Protein AF-A0A9D7VJX7-F1 (afdb_monomer)

Secondary structure (DSSP, 8-state):
------HHHHHHHHHHHHHHHHHHHHSHHHHHHHTSTT---TT---HHHHHHHHHHHHHHHHHHHHHHTTHHHHHHHHHHHHHHHHHHHTT--

Sequence (93 aa):
MQAILTVEQIQNILNGCEQSLRMLQATPEFRALQSSRYFSTSNDLVLADAIQTLVEVSDGIANVQALESGFFDDQIAKSKLNQQLELKDSQNV

pLDDT: mean 89.0, std 11.78, range [48.56, 98.44]

Mean predicted aligned error: 9.17 Å

Structure (mmCIF, N/CA/C/O backbone):
data_AF-A0A9D7VJX7-F1
#
_entry.id   AF-A0A9D7VJX7-F1
#
loop_
_atom_site.group_PDB
_atom_site.id
_atom_site.type_symbol
_atom_site.label_atom_id
_atom_site.label_alt_id
_atom_site.label_comp_id
_atom_site.label_asym_id
_atom_site.label_entity_id
_atom_site.label_seq_id
_atom_site.pdbx_PDB_ins_code
_atom_site.Cartn_x
_atom_site.Cartn_y
_atom_site.Cartn_z
_atom_site.occupancy
_atom_site.B_iso_or_equiv
_atom_site.auth_seq_id
_atom_site.auth_comp_id
_atom_site.auth_asym_id
_atom_site.auth_atom_id
_atom_site.pdbx_PDB_model_num
ATOM 1 N N . MET A 1 1 ? -7.338 20.51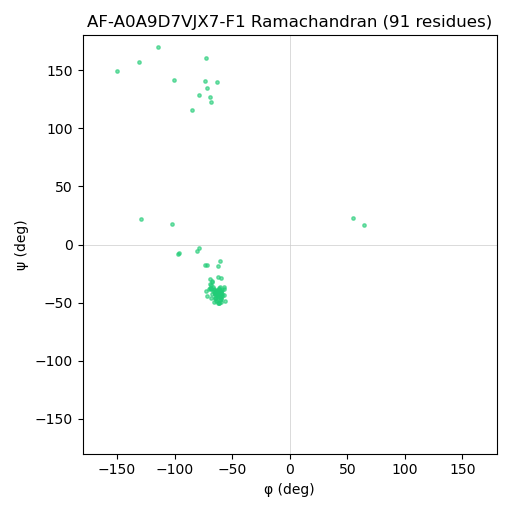2 -13.770 1.00 48.56 1 MET A N 1
ATOM 2 C CA . MET A 1 1 ? -5.895 20.261 -13.972 1.00 48.56 1 MET A CA 1
ATOM 3 C C . MET A 1 1 ? -5.605 18.904 -13.357 1.00 48.56 1 MET A C 1
ATOM 5 O O . MET A 1 1 ? -5.805 18.773 -12.158 1.00 48.56 1 MET A O 1
ATOM 9 N N . GLN A 1 2 ? -5.258 17.889 -14.148 1.00 72.50 2 GLN A N 1
ATOM 10 C CA . GLN A 1 2 ? -4.702 16.655 -13.584 1.00 72.50 2 GLN A CA 1
ATOM 11 C C . GLN A 1 2 ? -3.235 16.925 -13.255 1.00 72.50 2 GLN A C 1
ATOM 13 O O . GLN A 1 2 ? -2.513 17.465 -14.093 1.00 72.50 2 GLN A O 1
ATOM 18 N N . ALA A 1 3 ? -2.818 16.616 -12.031 1.00 76.88 3 ALA A N 1
ATOM 19 C CA . ALA A 1 3 ? -1.407 16.644 -11.682 1.00 76.88 3 ALA A CA 1
ATOM 20 C C . ALA A 1 3 ? -0.708 15.497 -12.424 1.00 76.88 3 ALA A C 1
ATOM 22 O O . ALA A 1 3 ? -1.151 14.353 -12.340 1.00 76.88 3 ALA A O 1
ATOM 23 N N . ILE A 1 4 ? 0.356 15.809 -13.161 1.00 89.06 4 ILE A N 1
ATOM 24 C CA . ILE A 1 4 ? 1.238 14.792 -13.733 1.00 89.06 4 ILE A CA 1
ATOM 25 C C . ILE A 1 4 ? 2.248 14.444 -12.642 1.00 89.06 4 ILE A C 1
ATOM 27 O O . ILE A 1 4 ? 3.008 15.312 -12.217 1.00 89.06 4 ILE A O 1
ATOM 31 N N . LEU A 1 5 ? 2.216 13.201 -12.168 1.00 92.31 5 LEU A N 1
ATOM 32 C CA . LEU A 1 5 ? 3.145 12.683 -11.167 1.00 92.31 5 LEU A CA 1
ATOM 33 C C . LEU A 1 5 ? 4.225 11.844 -11.849 1.00 92.31 5 LEU A C 1
ATOM 35 O O . LEU A 1 5 ? 3.935 11.098 -12.785 1.00 92.31 5 LEU A O 1
ATOM 39 N N . THR A 1 6 ? 5.463 11.943 -11.370 1.00 93.69 6 THR A N 1
ATOM 40 C CA . THR A 1 6 ? 6.525 11.002 -11.748 1.00 93.69 6 THR A CA 1
ATOM 41 C C . THR A 1 6 ? 6.299 9.647 -11.075 1.00 93.69 6 THR A C 1
ATOM 43 O O . THR A 1 6 ? 5.602 9.556 -10.063 1.00 93.69 6 THR A O 1
ATOM 46 N N . VAL A 1 7 ? 6.920 8.583 -11.594 1.00 91.62 7 VAL A N 1
ATOM 47 C CA . VAL A 1 7 ? 6.823 7.250 -10.971 1.00 91.62 7 VAL A CA 1
ATOM 48 C C . VAL A 1 7 ? 7.356 7.260 -9.534 1.00 91.62 7 VAL A C 1
ATOM 50 O O . VAL A 1 7 ? 6.727 6.698 -8.643 1.00 91.62 7 VAL A O 1
ATOM 53 N N . GLU A 1 8 ? 8.453 7.980 -9.289 1.00 93.06 8 GLU A N 1
ATOM 54 C CA . GLU A 1 8 ? 9.002 8.185 -7.945 1.00 93.06 8 GLU A CA 1
ATOM 55 C C . GLU A 1 8 ? 7.985 8.863 -7.014 1.00 93.06 8 GLU A C 1
ATOM 57 O O . GLU A 1 8 ? 7.784 8.428 -5.883 1.00 93.06 8 GLU A O 1
ATOM 62 N N . GLN A 1 9 ? 7.287 9.901 -7.488 1.00 95.81 9 GLN A N 1
ATOM 63 C CA . GLN A 1 9 ? 6.244 10.562 -6.702 1.00 95.81 9 GLN A CA 1
ATOM 64 C C . GLN A 1 9 ? 5.075 9.620 -6.402 1.00 95.81 9 GLN A C 1
ATOM 66 O O . GLN A 1 9 ? 4.575 9.624 -5.279 1.00 95.81 9 GLN A O 1
ATOM 71 N N . ILE A 1 10 ? 4.661 8.792 -7.366 1.00 95.62 10 ILE A N 1
ATOM 72 C CA . ILE A 1 10 ? 3.612 7.785 -7.162 1.00 95.62 10 ILE A CA 1
ATOM 73 C C . ILE A 1 10 ? 4.040 6.785 -6.078 1.00 95.62 10 ILE A C 1
ATOM 75 O O . ILE A 1 10 ? 3.292 6.574 -5.123 1.00 95.62 10 ILE A O 1
ATOM 79 N N . GLN A 1 11 ? 5.248 6.220 -6.172 1.00 95.94 11 GLN A N 1
ATOM 80 C CA . GLN A 1 11 ? 5.771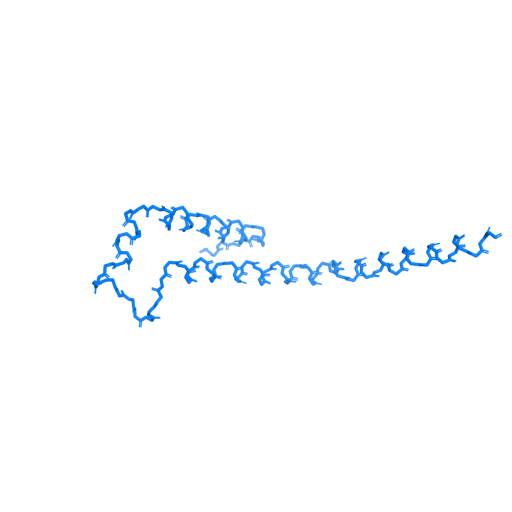 5.283 -5.171 1.00 95.94 11 GLN A CA 1
ATOM 81 C C . GLN A 1 11 ? 5.901 5.926 -3.790 1.00 95.94 11 GLN A C 1
ATOM 83 O O . GLN A 1 11 ? 5.494 5.328 -2.798 1.00 95.94 11 GLN A O 1
ATOM 88 N N . ASN A 1 12 ? 6.396 7.161 -3.708 1.00 96.75 12 ASN A N 1
ATOM 89 C CA . ASN A 1 12 ? 6.515 7.875 -2.438 1.00 96.75 12 ASN A CA 1
ATOM 90 C C . ASN A 1 12 ? 5.155 8.085 -1.760 1.00 96.75 12 ASN A C 1
ATOM 92 O O . ASN A 1 12 ? 5.054 7.952 -0.541 1.00 96.75 12 ASN A O 1
ATOM 96 N N . ILE A 1 13 ? 4.102 8.367 -2.532 1.00 97.50 13 ILE A N 1
ATOM 97 C CA . ILE A 1 13 ? 2.739 8.484 -1.999 1.00 97.50 13 ILE A CA 1
ATOM 98 C C . ILE A 1 13 ? 2.254 7.131 -1.466 1.00 97.50 13 ILE A C 1
ATOM 100 O O . ILE A 1 13 ? 1.797 7.064 -0.326 1.00 97.50 13 ILE A O 1
ATOM 104 N N . LEU A 1 14 ? 2.383 6.056 -2.251 1.00 97.88 14 LEU A N 1
ATOM 105 C CA . LEU A 1 14 ? 1.952 4.714 -1.840 1.00 97.88 14 LEU A CA 1
ATOM 106 C C . LEU A 1 14 ? 2.690 4.241 -0.582 1.00 97.88 14 LEU A C 1
ATOM 108 O O . LEU A 1 14 ? 2.051 3.791 0.369 1.00 97.88 14 LEU A O 1
ATOM 112 N N . ASN A 1 15 ? 4.010 4.427 -0.541 1.00 96.56 15 ASN A N 1
ATOM 113 C CA . ASN A 1 15 ? 4.850 4.076 0.601 1.00 96.56 15 ASN A CA 1
ATOM 114 C C . ASN A 1 15 ? 4.495 4.914 1.840 1.00 96.56 15 ASN A C 1
ATOM 116 O O . ASN A 1 15 ? 4.405 4.385 2.944 1.00 96.56 15 ASN A O 1
ATOM 120 N N . GLY A 1 16 ? 4.234 6.214 1.674 1.00 97.94 16 GLY A N 1
ATOM 121 C CA . GLY A 1 16 ? 3.794 7.078 2.771 1.00 97.94 16 GLY A CA 1
ATOM 122 C C . GLY A 1 16 ? 2.429 6.670 3.338 1.00 97.94 16 GLY A C 1
ATOM 123 O O . GLY A 1 16 ? 2.239 6.657 4.559 1.00 97.94 16 GLY A O 1
ATOM 124 N N . CYS A 1 17 ? 1.484 6.288 2.473 1.00 98.31 17 CYS A N 1
ATOM 125 C CA . CYS A 1 17 ? 0.200 5.729 2.892 1.00 98.31 17 CYS A CA 1
ATOM 126 C C . CYS A 1 17 ? 0.395 4.420 3.663 1.00 98.31 17 CYS A C 1
ATOM 128 O O . CYS A 1 17 ? -0.124 4.285 4.768 1.00 98.31 17 CYS A O 1
ATOM 130 N N . GLU A 1 18 ? 1.173 3.489 3.116 1.00 98.44 18 GLU A N 1
ATOM 131 C CA . GLU A 1 18 ? 1.451 2.185 3.718 1.00 98.44 18 GLU A CA 1
ATOM 132 C C . GLU A 1 18 ? 2.038 2.320 5.131 1.00 98.44 18 GLU A C 1
ATOM 134 O O . GLU A 1 18 ? 1.493 1.749 6.083 1.00 98.44 18 GLU A O 1
ATOM 139 N N . GLN A 1 19 ? 3.051 3.172 5.303 1.00 98.31 19 GLN A N 1
ATOM 140 C CA . GLN A 1 19 ? 3.671 3.431 6.603 1.00 98.31 19 GLN A CA 1
ATOM 141 C C . GLN A 1 19 ? 2.680 4.042 7.595 1.00 98.31 19 GLN A C 1
ATOM 143 O O . GLN A 1 19 ? 2.607 3.615 8.750 1.00 98.31 19 GLN A O 1
ATOM 148 N N . SER A 1 20 ? 1.869 5.000 7.142 1.00 98.44 20 SER A N 1
ATOM 149 C CA . SER A 1 20 ? 0.842 5.632 7.977 1.00 98.44 20 SER A CA 1
ATOM 150 C C . SER A 1 20 ? -0.202 4.618 8.455 1.00 98.44 20 SER A C 1
ATOM 152 O O . SER A 1 20 ? -0.590 4.626 9.625 1.00 98.44 20 SER A O 1
ATOM 154 N N . LEU A 1 21 ? -0.627 3.698 7.582 1.00 98.25 21 LEU A N 1
ATOM 155 C CA . LEU A 1 21 ? -1.562 2.634 7.948 1.00 98.25 21 LEU A CA 1
ATOM 156 C C . LEU A 1 21 ? -0.926 1.620 8.906 1.00 98.25 21 LEU A C 1
ATOM 158 O O . LEU A 1 21 ? -1.591 1.188 9.847 1.00 98.25 21 LEU A O 1
ATOM 162 N N . ARG A 1 22 ? 0.359 1.275 8.742 1.00 98.19 22 ARG A N 1
ATOM 163 C CA . ARG A 1 22 ? 1.075 0.431 9.715 1.00 98.19 22 ARG A CA 1
ATOM 164 C C . ARG A 1 22 ? 1.166 1.085 11.088 1.00 98.19 22 ARG A C 1
ATOM 166 O O . ARG A 1 22 ? 0.946 0.411 12.094 1.00 98.19 22 ARG A O 1
ATOM 173 N N . MET A 1 23 ? 1.447 2.387 11.138 1.00 97.94 23 MET A N 1
ATOM 174 C CA . MET A 1 23 ? 1.436 3.146 12.389 1.00 97.94 23 MET A CA 1
ATOM 175 C C . MET A 1 23 ? 0.054 3.096 13.047 1.00 97.94 23 MET A C 1
ATOM 177 O O . MET A 1 23 ? -0.038 2.780 14.231 1.00 97.94 23 MET A O 1
ATOM 181 N N . LEU A 1 24 ? -1.019 3.321 12.281 1.00 97.62 24 LEU A N 1
ATOM 182 C CA . LEU A 1 24 ? -2.394 3.211 12.774 1.00 97.62 24 LEU A CA 1
ATOM 183 C C . LEU A 1 24 ? -2.703 1.799 13.301 1.00 97.62 24 LEU A C 1
ATOM 185 O O . LEU A 1 24 ? -3.228 1.655 14.404 1.00 97.62 24 LEU A O 1
ATOM 189 N N . GLN A 1 25 ? -2.324 0.754 12.563 1.00 96.75 25 GLN A N 1
ATOM 190 C CA . GLN A 1 25 ? -2.525 -0.647 12.948 1.00 96.75 25 GLN A CA 1
ATOM 191 C C . GLN A 1 25 ? -1.784 -1.027 14.242 1.00 96.75 25 GLN A C 1
ATOM 193 O O . GLN A 1 25 ? -2.203 -1.935 14.970 1.00 96.75 25 GLN A O 1
ATOM 198 N N . ALA A 1 26 ? -0.669 -0.358 14.537 1.00 96.00 26 ALA A N 1
ATOM 199 C CA . ALA A 1 26 ? 0.097 -0.574 15.759 1.00 96.00 26 ALA A CA 1
ATOM 200 C C . ALA A 1 26 ? -0.584 0.012 17.010 1.00 96.00 26 ALA A C 1
ATOM 202 O O . ALA A 1 26 ? -0.253 -0.408 18.119 1.00 96.00 26 ALA A O 1
ATOM 203 N N . THR A 1 27 ? -1.545 0.928 16.850 1.00 98.06 27 THR A N 1
ATOM 204 C CA . THR A 1 27 ? -2.230 1.572 17.980 1.00 98.06 27 THR A CA 1
ATOM 205 C C . THR A 1 27 ? -3.189 0.608 18.698 1.00 98.06 27 THR A C 1
ATOM 207 O O . THR A 1 27 ? -3.957 -0.111 18.043 1.00 98.06 27 THR A O 1
ATOM 210 N N . PRO A 1 28 ? -3.183 0.561 20.045 1.00 97.88 28 PRO A N 1
ATOM 211 C CA . PRO A 1 28 ? -4.152 -0.220 20.814 1.00 97.88 28 PRO A CA 1
ATOM 212 C C . PRO A 1 28 ? -5.606 0.169 20.522 1.00 97.88 28 PRO A C 1
ATOM 214 O O . PRO A 1 28 ? -6.474 -0.700 20.458 1.00 97.88 28 PRO A O 1
ATOM 217 N N . GLU A 1 29 ? -5.866 1.457 20.304 1.00 98.06 29 GLU A N 1
ATOM 218 C CA . GLU A 1 29 ? -7.189 2.018 20.043 1.00 98.06 29 GLU A CA 1
ATOM 219 C C . GLU A 1 29 ? -7.779 1.463 18.745 1.00 98.06 29 GLU A C 1
ATOM 221 O O . GLU A 1 29 ? -8.916 0.988 18.734 1.00 98.06 29 GLU A O 1
ATOM 226 N N . PHE A 1 30 ? -6.997 1.448 17.660 1.00 97.69 30 PHE A N 1
ATOM 227 C CA . PHE A 1 30 ? -7.457 0.879 16.398 1.00 97.69 30 PHE A CA 1
ATOM 228 C C . PHE A 1 30 ? -7.695 -0.632 16.513 1.00 97.69 30 PHE A C 1
ATOM 230 O O . PHE A 1 30 ? -8.709 -1.142 16.038 1.00 97.69 30 PHE A O 1
ATOM 237 N N . ARG A 1 31 ? -6.804 -1.362 17.198 1.00 96.75 31 ARG A N 1
ATOM 238 C CA . ARG A 1 31 ? -6.969 -2.809 17.425 1.00 96.75 31 ARG A CA 1
ATOM 239 C C . ARG A 1 31 ? -8.231 -3.126 18.230 1.00 96.75 31 ARG A C 1
ATOM 241 O O . ARG A 1 31 ? -8.929 -4.092 17.918 1.00 96.75 31 ARG A O 1
ATOM 248 N N . ALA A 1 32 ? -8.549 -2.309 19.233 1.00 97.94 32 ALA A N 1
ATOM 249 C CA . ALA A 1 32 ? -9.780 -2.431 20.008 1.00 97.94 32 ALA A CA 1
ATOM 250 C C . ALA A 1 32 ? -11.027 -2.186 19.142 1.00 97.94 32 ALA A C 1
ATOM 252 O O . ALA A 1 32 ? -12.001 -2.930 19.244 1.00 97.94 32 ALA A O 1
ATOM 253 N N . LEU A 1 33 ? -10.986 -1.194 18.245 1.00 97.81 33 LEU A N 1
ATOM 254 C CA . LEU A 1 33 ? -12.074 -0.947 17.296 1.00 97.81 33 LEU A CA 1
ATOM 255 C C . LEU A 1 33 ? -12.255 -2.118 16.325 1.00 97.81 33 LEU A C 1
ATOM 257 O O . LEU A 1 33 ? -13.373 -2.599 16.175 1.00 97.81 33 LEU A O 1
ATOM 261 N N . GLN A 1 34 ? -11.176 -2.608 15.708 1.00 96.62 34 GLN A N 1
ATOM 262 C CA . GLN A 1 34 ? -11.244 -3.683 14.712 1.00 96.62 34 GLN A CA 1
ATOM 263 C C . GLN A 1 34 ? -11.667 -5.036 15.312 1.00 96.62 34 GLN A C 1
ATOM 265 O O . GLN A 1 34 ? -12.312 -5.831 14.641 1.00 96.62 34 GLN A O 1
ATOM 270 N N . SER A 1 35 ? -11.326 -5.310 16.576 1.00 96.19 35 SER A N 1
ATOM 271 C CA . SER A 1 35 ? -11.740 -6.540 17.282 1.00 96.19 35 SER A CA 1
ATOM 272 C C . SER A 1 35 ? -13.168 -6.491 17.840 1.00 96.19 35 SER A C 1
ATOM 274 O O . SER A 1 35 ? -13.667 -7.489 18.364 1.00 96.19 35 SER A O 1
ATOM 276 N N . SER A 1 36 ? -13.842 -5.343 17.745 1.00 97.81 36 SER A N 1
ATOM 277 C CA . SER A 1 36 ? -15.223 -5.190 18.187 1.00 97.81 36 SER A CA 1
ATOM 278 C C . SER A 1 36 ? -16.164 -6.087 17.387 1.00 97.81 36 SER A C 1
ATOM 280 O O . SER A 1 36 ? -16.112 -6.125 16.163 1.00 97.81 36 SER A O 1
ATOM 282 N N . ARG A 1 37 ? -17.142 -6.703 18.061 1.00 97.00 37 ARG A N 1
ATOM 283 C CA . ARG A 1 37 ? -18.233 -7.446 17.400 1.00 97.00 37 ARG A CA 1
ATOM 284 C C . ARG A 1 37 ? -19.104 -6.593 16.466 1.00 97.00 37 ARG A C 1
ATOM 286 O O . ARG A 1 37 ? -19.934 -7.136 15.750 1.00 97.00 37 ARG A O 1
ATOM 293 N N . TYR A 1 38 ? -18.989 -5.268 16.558 1.00 97.19 38 TYR A N 1
ATOM 294 C CA . TYR A 1 38 ? -19.705 -4.316 15.707 1.00 97.19 38 TYR A CA 1
ATOM 295 C C . TYR A 1 38 ? -18.865 -3.835 14.522 1.00 97.19 38 TYR A C 1
ATOM 297 O O . TYR A 1 38 ? -19.385 -3.123 13.664 1.00 97.19 38 TYR A O 1
ATOM 305 N N . PHE A 1 39 ? -17.575 -4.179 14.482 1.00 97.19 39 PHE A N 1
ATOM 306 C CA . PHE A 1 39 ? -16.745 -3.886 13.328 1.00 97.19 39 PHE A CA 1
ATOM 307 C C . PHE A 1 39 ? -17.214 -4.749 12.160 1.00 97.19 39 PHE A C 1
ATOM 309 O O . PHE A 1 39 ? -17.275 -5.971 12.256 1.00 97.19 39 PHE A O 1
ATOM 316 N N . SER A 1 40 ? -17.574 -4.095 11.065 1.00 96.25 40 SER A N 1
ATOM 317 C CA . SER A 1 40 ? -17.937 -4.751 9.818 1.00 96.25 40 SER A CA 1
ATOM 318 C C . SER A 1 40 ? -17.576 -3.836 8.662 1.00 96.25 40 SER A C 1
ATOM 320 O O . SER A 1 40 ? -17.600 -2.608 8.784 1.00 96.25 40 SER A O 1
ATOM 322 N N . THR A 1 41 ? -17.235 -4.443 7.537 1.00 96.75 41 THR A N 1
ATOM 323 C CA . THR A 1 41 ? -17.043 -3.757 6.265 1.00 96.75 41 THR A CA 1
ATOM 324 C C . THR A 1 41 ? -17.830 -4.518 5.206 1.00 96.75 41 THR A C 1
ATOM 326 O O . THR A 1 41 ? -18.132 -5.695 5.381 1.00 96.75 41 THR A O 1
ATOM 329 N N . SER A 1 42 ? -18.192 -3.864 4.102 1.00 96.25 42 SER A N 1
ATOM 330 C CA . SER A 1 42 ? -19.052 -4.488 3.086 1.00 96.25 42 SER A CA 1
ATOM 331 C C . SER A 1 42 ? -18.445 -5.733 2.423 1.00 96.25 42 SER A C 1
ATOM 333 O O . SER A 1 42 ? -19.188 -6.501 1.826 1.00 96.25 42 SER A O 1
ATOM 335 N N . ASN A 1 43 ? -17.121 -5.912 2.517 1.00 94.56 43 ASN A N 1
ATOM 336 C CA . ASN A 1 43 ? -16.357 -6.987 1.875 1.00 94.56 43 ASN A CA 1
ATOM 337 C C . ASN A 1 43 ? -15.447 -7.737 2.870 1.00 94.56 43 ASN A C 1
ATOM 339 O O . ASN A 1 43 ? -14.429 -8.283 2.457 1.00 94.56 43 ASN A O 1
ATOM 343 N N . ASP A 1 44 ? -15.751 -7.688 4.172 1.00 94.56 44 ASP A N 1
ATOM 344 C CA . ASP A 1 44 ? -14.958 -8.324 5.243 1.00 94.56 44 ASP A CA 1
ATOM 345 C C . ASP A 1 44 ? -13.469 -7.923 5.283 1.00 94.56 44 ASP A C 1
ATOM 347 O O . ASP A 1 44 ? -12.629 -8.613 5.855 1.00 94.56 44 ASP A O 1
ATOM 351 N N . LEU A 1 45 ? -13.146 -6.763 4.710 1.00 96.56 45 LEU A N 1
ATOM 352 C CA . LEU A 1 45 ? -11.809 -6.188 4.718 1.00 96.56 45 LEU A CA 1
ATOM 353 C C . LEU A 1 45 ? -11.454 -5.626 6.094 1.00 96.56 45 LEU A C 1
ATOM 355 O O . LEU A 1 45 ? -12.261 -4.951 6.745 1.00 96.56 45 LEU A O 1
ATOM 359 N N . VAL A 1 46 ? -10.201 -5.831 6.475 1.00 96.38 46 VAL A N 1
ATOM 360 C CA . VAL A 1 46 ? -9.530 -5.238 7.630 1.00 96.38 46 VAL A CA 1
ATOM 361 C C . VAL A 1 46 ? -8.393 -4.318 7.178 1.00 96.38 46 VAL A C 1
ATOM 363 O O . VAL A 1 46 ? -7.998 -4.295 6.013 1.00 96.38 46 VAL A O 1
ATOM 366 N N . LEU A 1 47 ? -7.813 -3.546 8.105 1.00 97.06 47 LEU A N 1
ATOM 367 C CA . LEU A 1 47 ? -6.725 -2.615 7.768 1.00 97.06 47 LEU A CA 1
ATOM 368 C C . LEU A 1 47 ? -5.499 -3.319 7.161 1.00 97.06 47 LEU A C 1
ATOM 370 O O . LEU A 1 47 ? -4.782 -2.725 6.359 1.00 97.06 47 LEU A O 1
ATOM 374 N N . ALA A 1 48 ? -5.273 -4.585 7.527 1.00 96.75 48 ALA A N 1
ATOM 375 C CA . ALA A 1 48 ? -4.203 -5.395 6.953 1.00 96.75 48 ALA A CA 1
ATOM 376 C C . ALA A 1 48 ? -4.364 -5.584 5.435 1.00 96.75 48 ALA A C 1
ATOM 378 O O . ALA A 1 48 ? -3.367 -5.520 4.723 1.00 96.75 48 ALA A O 1
ATOM 379 N N . ASP A 1 49 ? -5.595 -5.724 4.936 1.00 97.56 49 ASP A N 1
ATOM 380 C CA . ASP A 1 49 ? -5.858 -5.901 3.504 1.00 97.56 49 ASP A CA 1
ATOM 381 C C . ASP A 1 49 ? -5.555 -4.621 2.720 1.00 97.56 49 ASP A C 1
ATOM 383 O O . ASP A 1 49 ? -4.990 -4.668 1.628 1.00 97.56 49 ASP A O 1
ATOM 387 N N . ALA A 1 50 ? -5.859 -3.453 3.297 1.00 97.12 50 ALA A N 1
ATOM 388 C CA . ALA A 1 50 ? -5.508 -2.164 2.699 1.00 97.12 50 ALA A CA 1
ATOM 389 C C . ALA A 1 50 ? -3.984 -1.966 2.623 1.00 97.12 50 ALA A C 1
ATOM 391 O O . ALA A 1 50 ? -3.473 -1.521 1.597 1.00 97.12 50 ALA A O 1
ATOM 392 N N . ILE A 1 51 ? -3.255 -2.332 3.685 1.00 98.31 51 ILE A N 1
ATOM 393 C CA . ILE A 1 51 ? -1.784 -2.317 3.701 1.00 98.31 51 ILE A CA 1
ATOM 394 C C . ILE A 1 51 ? -1.237 -3.245 2.613 1.00 98.31 51 ILE A C 1
ATOM 396 O O . ILE A 1 51 ? -0.399 -2.825 1.820 1.00 98.31 51 ILE A O 1
ATOM 400 N N . GLN A 1 52 ? -1.735 -4.481 2.550 1.00 98.19 52 GLN A N 1
ATOM 401 C CA . GLN A 1 52 ? -1.303 -5.469 1.565 1.00 98.19 52 GLN A CA 1
ATOM 402 C C . GLN A 1 52 ? -1.554 -4.986 0.131 1.00 98.19 52 GLN A C 1
ATOM 404 O O . GLN A 1 52 ? -0.666 -5.071 -0.710 1.00 98.19 52 GLN A O 1
ATOM 409 N N . THR A 1 53 ? -2.718 -4.388 -0.123 1.00 98.00 53 THR A N 1
ATOM 410 C CA . THR A 1 53 ? -3.062 -3.817 -1.434 1.00 98.00 53 THR A CA 1
ATOM 411 C C . THR A 1 53 ? -2.069 -2.729 -1.855 1.00 98.00 53 THR A C 1
ATOM 413 O O . THR A 1 53 ? -1.645 -2.692 -3.008 1.00 98.00 53 THR A O 1
ATOM 416 N N . LEU A 1 54 ? -1.667 -1.842 -0.936 1.00 98.38 54 LEU A N 1
ATOM 417 C CA . LEU A 1 54 ? -0.678 -0.799 -1.237 1.00 98.38 54 LEU A CA 1
ATOM 418 C C . LEU A 1 54 ? 0.695 -1.390 -1.576 1.00 98.38 54 LEU A C 1
ATOM 420 O O . LEU A 1 54 ? 1.335 -0.914 -2.515 1.00 98.38 54 LEU A O 1
ATOM 424 N N . VAL A 1 55 ? 1.125 -2.425 -0.846 1.00 97.81 55 VAL A N 1
ATOM 425 C CA . VAL A 1 55 ? 2.380 -3.142 -1.120 1.00 97.81 55 VAL A CA 1
ATOM 426 C C . VAL A 1 55 ? 2.336 -3.783 -2.506 1.00 97.81 55 VAL A C 1
ATOM 428 O O . VAL A 1 55 ? 3.220 -3.526 -3.315 1.00 97.81 55 VAL A O 1
ATOM 431 N N . GLU A 1 56 ? 1.273 -4.524 -2.828 1.00 98.31 56 GLU A N 1
ATOM 432 C CA . GLU A 1 56 ? 1.129 -5.200 -4.125 1.00 98.31 56 GLU A CA 1
ATOM 433 C C . GLU A 1 56 ? 1.146 -4.226 -5.308 1.00 98.31 56 GLU A C 1
ATOM 435 O O . GLU A 1 56 ? 1.779 -4.490 -6.333 1.00 98.31 56 GLU A O 1
ATOM 440 N N . VAL A 1 57 ? 0.489 -3.071 -5.170 1.00 98.06 57 VAL A N 1
ATOM 441 C CA . VAL A 1 57 ? 0.515 -2.030 -6.205 1.00 98.06 57 VAL A CA 1
ATOM 442 C C . VAL A 1 57 ? 1.914 -1.417 -6.336 1.00 98.06 57 VAL A C 1
ATOM 444 O O . VAL A 1 57 ? 2.382 -1.218 -7.458 1.00 98.06 57 VAL A O 1
ATOM 447 N N . SER A 1 58 ? 2.594 -1.137 -5.220 1.00 96.44 58 SER A N 1
ATOM 448 C CA . SER A 1 58 ? 3.958 -0.583 -5.221 1.00 96.44 58 SER A CA 1
ATOM 449 C C . SER A 1 58 ? 4.957 -1.542 -5.884 1.00 96.44 58 SER A C 1
ATOM 451 O O . SER A 1 58 ? 5.724 -1.131 -6.761 1.00 96.44 58 SER A O 1
ATOM 453 N N . ASP A 1 59 ? 4.872 -2.833 -5.556 1.00 95.50 59 ASP A N 1
ATOM 454 C CA . ASP A 1 59 ? 5.686 -3.897 -6.150 1.00 95.50 59 ASP A CA 1
ATOM 455 C C . ASP A 1 59 ? 5.411 -4.043 -7.651 1.00 95.50 59 ASP A C 1
ATOM 457 O O . ASP A 1 59 ? 6.339 -4.159 -8.455 1.00 95.50 59 ASP A O 1
ATOM 461 N N . GLY A 1 60 ? 4.141 -3.980 -8.063 1.00 96.38 60 GLY A N 1
ATOM 462 C CA . GLY A 1 60 ? 3.757 -3.986 -9.474 1.00 96.38 60 GLY A CA 1
ATOM 463 C C . GLY A 1 60 ? 4.411 -2.850 -10.266 1.00 96.38 60 GLY A C 1
ATOM 464 O O . GLY A 1 60 ? 4.939 -3.078 -11.355 1.00 96.38 60 GLY A O 1
ATOM 465 N N . ILE A 1 61 ? 4.444 -1.641 -9.699 1.00 95.06 61 ILE A N 1
ATOM 466 C CA . ILE A 1 61 ? 5.108 -0.481 -10.311 1.00 95.06 61 ILE A CA 1
ATOM 467 C C . ILE A 1 61 ? 6.623 -0.704 -10.401 1.00 95.06 61 ILE A C 1
ATOM 469 O O . ILE A 1 61 ? 7.213 -0.467 -11.457 1.00 95.06 61 ILE A O 1
ATOM 473 N N . ALA A 1 62 ? 7.251 -1.190 -9.327 1.00 91.25 62 ALA A N 1
ATOM 474 C CA . ALA A 1 62 ? 8.687 -1.469 -9.309 1.00 91.25 62 ALA A CA 1
ATOM 475 C C . ALA A 1 62 ? 9.080 -2.525 -10.359 1.00 91.25 62 ALA A C 1
ATOM 477 O O . ALA A 1 62 ? 10.086 -2.369 -11.053 1.00 91.25 62 ALA A O 1
ATOM 478 N N . ASN A 1 63 ? 8.253 -3.560 -10.533 1.00 92.25 63 ASN A N 1
ATOM 479 C CA . ASN A 1 63 ? 8.461 -4.594 -11.545 1.00 92.25 63 ASN A CA 1
ATOM 480 C C . ASN A 1 63 ? 8.429 -4.025 -12.967 1.00 92.25 63 ASN A C 1
ATOM 482 O O . ASN A 1 63 ? 9.301 -4.352 -13.773 1.00 92.25 63 ASN A O 1
ATOM 486 N N . VAL A 1 64 ? 7.471 -3.143 -13.274 1.00 92.25 64 VAL A N 1
ATOM 487 C CA . VAL A 1 64 ? 7.413 -2.466 -14.579 1.00 92.25 64 VAL A CA 1
ATOM 488 C C . VAL A 1 64 ? 8.679 -1.640 -14.813 1.00 92.25 64 VAL A C 1
ATOM 490 O O . VAL A 1 64 ? 9.318 -1.803 -15.849 1.00 92.25 64 VAL A O 1
ATOM 493 N N . GLN A 1 65 ? 9.110 -0.834 -13.837 1.00 89.69 65 GLN A N 1
ATOM 494 C CA . GLN A 1 65 ? 10.334 -0.032 -13.972 1.00 89.69 65 GLN A CA 1
ATOM 495 C C . GLN A 1 65 ? 11.585 -0.889 -14.197 1.00 89.69 65 GLN A C 1
ATOM 497 O O . GLN A 1 65 ? 12.446 -0.537 -15.007 1.00 89.69 65 GLN A O 1
ATOM 502 N N . ALA A 1 66 ? 11.709 -2.012 -13.491 1.00 85.00 66 ALA A N 1
ATOM 503 C CA . ALA A 1 66 ? 12.848 -2.912 -13.636 1.00 85.00 66 ALA A CA 1
ATOM 504 C C . ALA A 1 66 ? 12.881 -3.591 -15.019 1.00 85.00 66 ALA A C 1
ATOM 506 O O . ALA A 1 66 ? 13.955 -3.765 -15.598 1.00 85.00 66 ALA A O 1
ATOM 507 N N . LEU A 1 67 ? 11.716 -3.932 -15.575 1.00 86.88 67 LEU A N 1
ATOM 508 C CA . LEU A 1 67 ? 11.605 -4.490 -16.924 1.00 86.88 67 LEU A CA 1
ATOM 509 C C . LEU A 1 67 ? 11.887 -3.436 -18.004 1.00 86.88 67 LEU A C 1
ATOM 511 O O . LEU A 1 67 ? 12.649 -3.702 -18.929 1.00 86.88 67 LEU A O 1
ATOM 515 N N . GLU A 1 68 ? 11.337 -2.229 -17.872 1.00 84.94 68 GLU A N 1
ATOM 516 C CA . GLU A 1 68 ? 11.530 -1.145 -18.846 1.00 84.94 68 GLU A CA 1
ATOM 517 C C . GLU A 1 68 ? 12.959 -0.583 -18.849 1.00 84.94 68 GLU A C 1
ATOM 519 O O . GLU A 1 68 ? 13.451 -0.144 -19.887 1.00 84.94 68 GLU A O 1
ATOM 524 N N . SER A 1 69 ? 13.655 -0.621 -17.709 1.00 77.81 69 SER A N 1
ATOM 525 C CA . SER A 1 69 ? 15.055 -0.183 -17.601 1.00 77.81 69 SER A CA 1
ATOM 526 C C . SER A 1 69 ? 16.074 -1.209 -18.115 1.00 77.81 69 SER A C 1
ATOM 528 O O . SER A 1 69 ? 17.271 -0.924 -18.104 1.00 77.81 69 SER A O 1
ATOM 530 N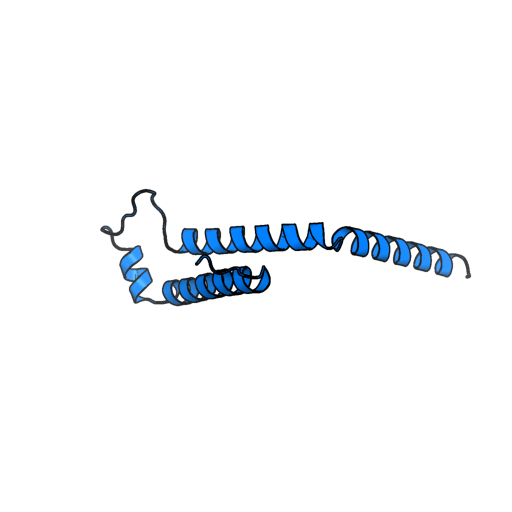 N . GLY A 1 70 ? 15.637 -2.400 -18.546 1.00 70.62 70 GLY A N 1
ATOM 531 C CA . GLY A 1 70 ? 16.538 -3.487 -18.944 1.00 70.62 70 GLY A CA 1
ATOM 532 C C . GLY A 1 70 ? 17.397 -4.020 -17.788 1.00 70.62 70 GLY A C 1
ATOM 533 O O . GLY A 1 70 ? 18.400 -4.693 -18.021 1.00 70.62 70 GLY A O 1
ATOM 534 N N . PHE A 1 71 ? 17.028 -3.732 -16.533 1.00 66.25 71 PHE A N 1
ATOM 535 C CA . PHE A 1 71 ? 17.807 -4.092 -15.344 1.00 66.25 71 PHE A CA 1
ATOM 536 C C . PHE A 1 71 ? 18.066 -5.603 -15.245 1.00 66.25 71 PHE A C 1
ATOM 538 O O . PHE A 1 71 ? 19.157 -6.038 -14.868 1.00 66.25 71 PHE A O 1
ATOM 545 N N . PHE A 1 72 ? 17.075 -6.416 -15.619 1.00 62.28 72 PHE A N 1
ATOM 546 C CA . PHE A 1 72 ? 17.213 -7.871 -15.634 1.00 62.28 72 PHE A CA 1
ATOM 547 C C . PHE A 1 72 ? 18.154 -8.360 -16.740 1.00 62.28 72 PHE A C 1
ATOM 549 O O . PHE A 1 72 ? 18.959 -9.260 -16.494 1.00 62.28 72 P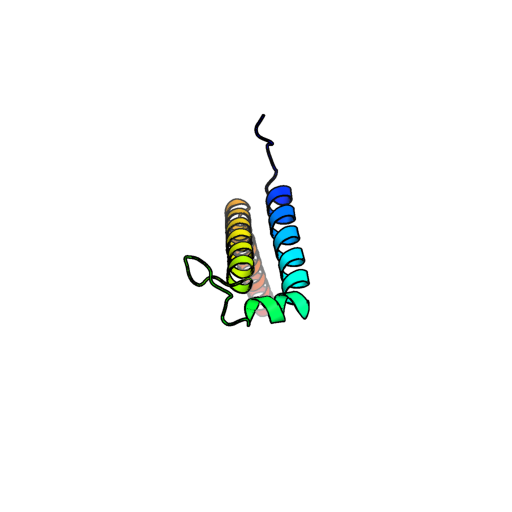HE A O 1
ATOM 556 N N . ASP A 1 73 ? 18.122 -7.735 -17.917 1.00 67.25 73 ASP A N 1
ATOM 557 C CA . ASP A 1 73 ? 19.036 -8.065 -19.013 1.00 67.25 73 ASP A CA 1
ATOM 558 C C . ASP A 1 73 ? 20.487 -7.708 -18.649 1.00 67.25 73 ASP A C 1
ATOM 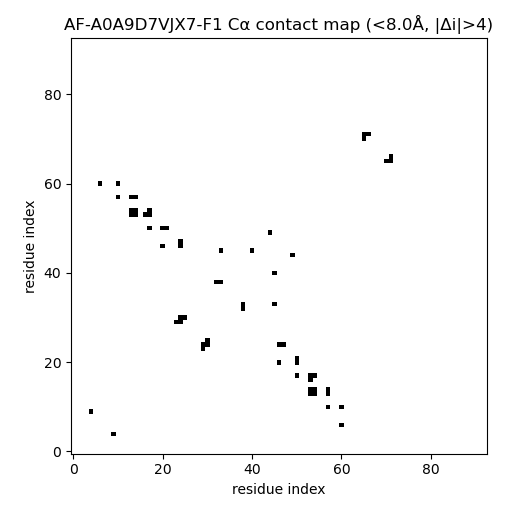560 O O . ASP A 1 73 ? 21.403 -8.492 -18.912 1.00 67.25 73 ASP A O 1
ATOM 564 N N . ASP A 1 74 ? 20.699 -6.584 -17.957 1.00 65.44 74 ASP A N 1
ATOM 565 C CA . ASP A 1 74 ? 22.018 -6.143 -17.487 1.00 65.44 74 ASP A CA 1
ATOM 566 C C . ASP A 1 74 ? 22.585 -7.057 -16.376 1.00 65.44 74 ASP A C 1
ATOM 568 O O . ASP A 1 74 ? 23.771 -7.400 -16.386 1.00 65.44 74 ASP A O 1
ATOM 572 N N . GLN A 1 75 ? 21.748 -7.554 -15.453 1.00 69.31 75 GLN A N 1
ATOM 573 C CA . GLN A 1 75 ? 22.169 -8.569 -14.471 1.00 69.31 75 GLN A CA 1
ATOM 574 C C . GLN A 1 75 ? 22.510 -9.923 -15.112 1.00 69.31 75 GLN A C 1
ATOM 576 O O . GLN A 1 75 ? 23.494 -10.571 -14.731 1.00 69.31 75 GLN A O 1
ATOM 581 N N . ILE A 1 76 ? 21.737 -10.360 -16.108 1.00 75.69 76 ILE A N 1
ATOM 582 C CA . ILE A 1 76 ? 22.024 -11.597 -16.846 1.00 75.69 76 ILE A CA 1
ATOM 583 C C . ILE A 1 76 ? 23.329 -11.449 -17.645 1.00 75.69 76 ILE A C 1
ATOM 585 O O . ILE A 1 76 ? 24.137 -12.378 -17.684 1.00 75.69 76 ILE A O 1
ATOM 589 N N . ALA A 1 77 ? 23.581 -10.285 -18.247 1.00 74.50 77 ALA A N 1
ATOM 590 C CA . ALA A 1 77 ? 24.829 -10.014 -18.957 1.00 74.50 77 ALA A CA 1
ATOM 591 C C . ALA A 1 77 ? 26.047 -10.033 -18.014 1.00 74.50 77 ALA A C 1
ATOM 593 O O . ALA A 1 77 ? 27.046 -10.691 -18.315 1.00 74.50 77 ALA A O 1
ATOM 594 N N . LYS A 1 78 ? 25.953 -9.384 -16.845 1.00 77.25 78 LYS A N 1
ATOM 595 C CA . LYS A 1 78 ? 27.025 -9.354 -15.832 1.00 77.25 78 LYS A CA 1
ATOM 596 C C . LYS A 1 78 ? 27.333 -10.733 -15.245 1.00 77.25 78 LYS A C 1
ATOM 598 O O . LYS A 1 78 ? 28.503 -11.084 -15.106 1.00 77.25 78 LYS A O 1
ATOM 603 N N . SER A 1 79 ? 26.313 -11.539 -14.945 1.00 80.12 79 SER A N 1
ATOM 604 C CA . SER A 1 79 ? 26.515 -12.901 -14.423 1.00 80.12 79 SER A CA 1
ATOM 605 C C . SER A 1 79 ? 27.194 -13.821 -15.444 1.00 80.12 79 SER A C 1
ATOM 607 O O . SER A 1 79 ? 28.146 -14.521 -15.099 1.00 80.12 79 SER A O 1
ATOM 609 N N . LYS A 1 80 ? 26.790 -13.756 -16.721 1.00 81.94 80 LYS A N 1
ATOM 610 C CA . LYS A 1 80 ? 27.454 -14.490 -17.812 1.00 81.94 80 LYS A CA 1
ATOM 611 C C . LYS A 1 80 ? 28.904 -14.048 -18.019 1.00 81.94 80 LYS A C 1
ATOM 613 O O . LYS A 1 80 ? 29.757 -14.892 -18.285 1.00 81.94 80 LYS A O 1
ATOM 618 N N . LEU A 1 81 ? 29.189 -12.750 -17.905 1.00 81.69 81 LEU A N 1
ATOM 619 C CA . LEU A 1 81 ? 30.548 -12.220 -18.033 1.00 81.69 81 LEU A CA 1
ATOM 620 C C . LEU A 1 81 ? 31.461 -12.730 -16.910 1.00 81.69 8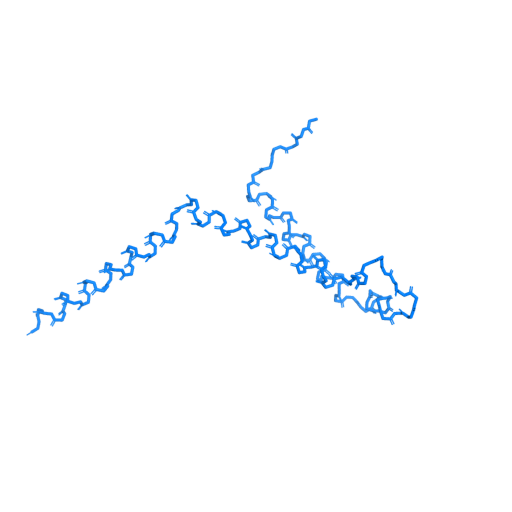1 LEU A C 1
ATOM 622 O O . LEU A 1 81 ? 32.561 -13.201 -17.193 1.00 81.69 81 LEU A O 1
ATOM 626 N N . ASN A 1 82 ? 30.995 -12.700 -15.659 1.00 82.94 82 ASN A N 1
ATOM 627 C CA . ASN A 1 82 ? 31.764 -13.199 -14.516 1.00 82.94 82 ASN A CA 1
ATOM 628 C C . ASN A 1 82 ? 32.067 -14.698 -14.640 1.00 82.94 82 ASN A C 1
ATOM 630 O O . ASN A 1 82 ? 33.208 -15.105 -14.450 1.00 82.94 82 ASN A O 1
ATOM 634 N N . GLN A 1 83 ? 31.093 -15.500 -15.077 1.00 83.44 83 GLN A N 1
ATOM 635 C CA . GLN A 1 83 ? 31.304 -16.930 -15.314 1.00 83.44 83 GLN A CA 1
ATOM 636 C C . GLN A 1 83 ? 32.363 -17.194 -16.402 1.00 83.44 83 GLN A C 1
ATOM 638 O O . GLN A 1 83 ? 33.160 -18.122 -16.291 1.00 83.44 83 GLN A O 1
ATOM 643 N N . GLN A 1 84 ? 32.413 -16.372 -17.457 1.00 81.56 84 GLN A N 1
ATOM 644 C CA . GLN A 1 84 ? 33.444 -16.487 -18.497 1.00 81.56 84 GLN A CA 1
ATOM 645 C C . GLN A 1 84 ? 34.841 -16.094 -18.002 1.00 81.56 84 GLN A C 1
ATOM 6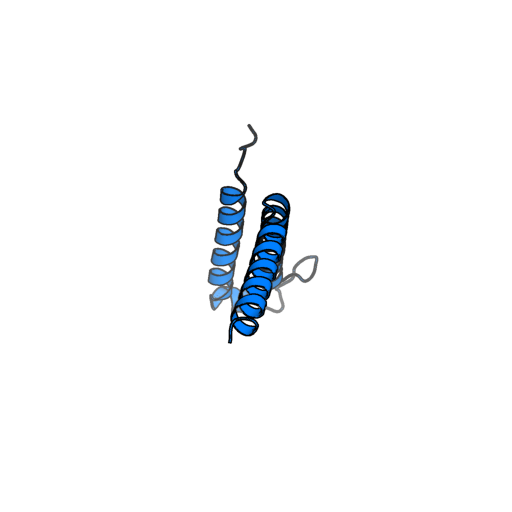47 O O . GLN A 1 84 ? 35.825 -16.666 -18.468 1.00 81.56 84 GLN A O 1
ATOM 652 N N . LEU A 1 85 ? 34.938 -15.123 -17.092 1.00 81.19 85 LEU A N 1
ATOM 653 C CA . LEU A 1 85 ? 36.205 -14.711 -16.483 1.00 81.19 85 LEU A CA 1
ATOM 654 C C . LEU A 1 85 ? 36.756 -15.817 -15.571 1.00 81.19 85 LEU A C 1
ATOM 656 O O . LEU A 1 85 ? 37.900 -16.224 -15.748 1.00 81.19 85 LEU A O 1
ATOM 660 N N . GLU A 1 86 ? 35.916 -16.404 -14.715 1.00 83.56 86 GLU A N 1
ATOM 661 C CA . GLU A 1 86 ? 36.288 -17.537 -13.850 1.00 83.56 86 GLU A CA 1
ATOM 662 C C . GLU A 1 86 ? 36.772 -18.760 -14.652 1.00 83.56 86 GLU A C 1
ATOM 664 O O . GLU A 1 86 ? 37.743 -19.428 -14.282 1.00 83.56 86 GLU A O 1
ATOM 669 N N . LEU A 1 87 ? 36.129 -19.040 -15.792 1.00 78.81 87 LEU A N 1
ATOM 670 C CA . LEU A 1 87 ? 36.533 -20.115 -16.702 1.00 78.81 87 LEU A CA 1
ATOM 671 C C . LEU A 1 87 ? 37.875 -19.833 -17.393 1.00 78.81 87 LEU A C 1
ATOM 673 O O . LEU A 1 87 ? 38.639 -20.768 -17.623 1.00 78.81 87 LEU A O 1
ATOM 677 N N . LYS A 1 88 ? 38.178 -18.570 -17.721 1.00 74.81 88 LYS A N 1
ATOM 678 C CA . LYS A 1 88 ? 39.466 -18.178 -18.319 1.00 74.81 88 LYS A CA 1
ATOM 679 C C . LYS A 1 88 ? 40.610 -18.235 -17.314 1.00 74.81 88 LYS A C 1
ATOM 681 O O . LYS A 1 88 ? 41.688 -18.708 -17.665 1.00 74.81 88 LYS A O 1
ATOM 686 N N . ASP A 1 89 ? 40.371 -17.814 -16.078 1.00 76.00 89 ASP A N 1
ATOM 687 C CA . ASP A 1 89 ? 41.380 -17.861 -15.017 1.00 76.00 89 ASP A CA 1
ATOM 688 C C . ASP A 1 89 ? 41.714 -19.308 -14.621 1.00 76.00 89 ASP A C 1
ATOM 690 O O . ASP A 1 89 ? 42.868 -19.629 -14.349 1.00 76.00 89 ASP A O 1
ATOM 694 N N . SER A 1 90 ? 40.734 -20.214 -14.705 1.00 71.12 90 SER A N 1
ATOM 695 C CA . SER A 1 90 ? 40.926 -21.653 -14.470 1.00 71.12 90 SER A CA 1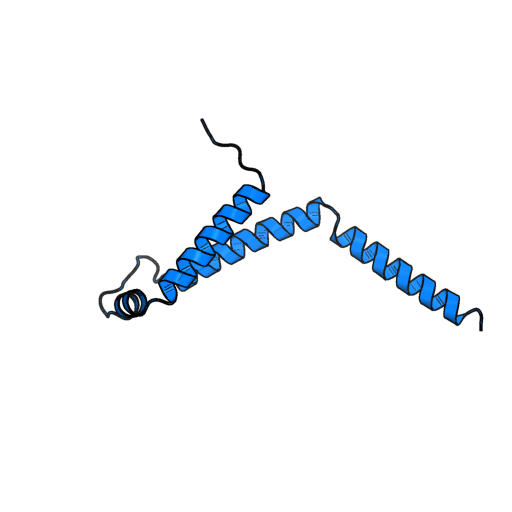
ATOM 696 C C . SER A 1 90 ? 41.699 -22.377 -15.585 1.00 71.12 90 SER A C 1
ATOM 698 O O . SER A 1 90 ? 42.173 -23.488 -15.368 1.00 71.12 90 SER A O 1
ATOM 700 N N . GLN A 1 91 ? 41.810 -21.787 -16.782 1.00 68.44 91 GLN A N 1
ATOM 701 C CA . GLN A 1 91 ? 42.525 -22.367 -17.932 1.00 68.44 91 GLN A CA 1
ATOM 702 C C . GLN A 1 91 ? 43.967 -21.853 -18.085 1.00 68.44 91 GLN A C 1
ATOM 704 O O . GLN A 1 91 ? 44.702 -22.367 -18.924 1.00 68.44 91 GLN A O 1
ATOM 709 N N . ASN A 1 92 ? 44.369 -20.856 -17.291 1.00 61.81 92 ASN A N 1
ATOM 710 C CA . ASN A 1 92 ? 45.703 -20.243 -17.316 1.00 61.81 92 ASN A CA 1
ATOM 711 C C . ASN A 1 92 ? 46.625 -20.715 -16.166 1.00 61.81 92 ASN A C 1
ATOM 713 O O . ASN A 1 92 ? 47.635 -20.063 -15.891 1.00 61.81 92 ASN A O 1
ATOM 717 N N . VAL A 1 93 ? 46.294 -21.835 -15.512 1.00 54.69 93 VAL A N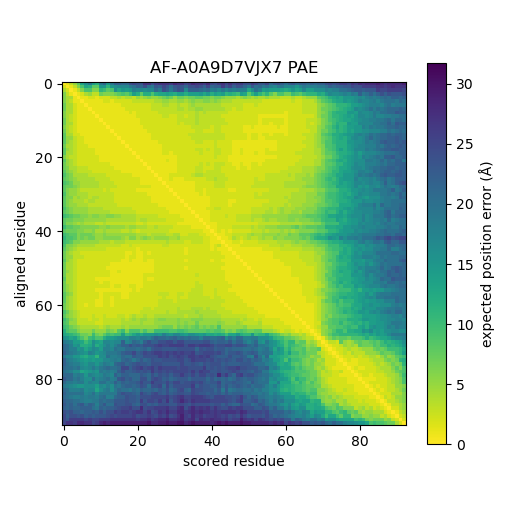 1
ATOM 718 C CA . VAL A 1 93 ? 47.131 -22.548 -14.523 1.00 54.69 93 VAL A CA 1
ATOM 719 C C . VAL A 1 93 ? 47.591 -23.871 -15.121 1.00 54.69 93 VAL A C 1
ATOM 721 O O . VAL A 1 93 ? 48.787 -24.198 -14.957 1.00 54.69 93 VAL A O 1
#

Foldseek 3Di:
DDDDDDLVRVLVVLVVVLVVLVVLVPDPVLVVQCPDPPDDDPVRDDSVVVSVVSVVVSVVSVVVVCVVVCVVVVVVVVVVVVVVVVVVVVVVD

Radius of gyration: 22.6 Å; Cα contacts (8 Å, |Δi|>4): 31; chains: 1; bounding box: 67×43×40 Å

Solvent-accessible surface area (backbone atoms only — not comparable to full-atom values): 5484 Å² total; per-residue (Å²): 132,85,83,87,72,53,72,68,55,51,46,52,50,43,52,52,50,35,54,51,50,52,56,49,63,69,34,67,67,50,46,54,50,65,70,34,95,81,53,80,49,100,78,76,64,52,73,66,55,58,41,50,52,40,50,53,52,47,51,52,51,52,52,50,53,40,61,76,68,42,50,62,60,53,52,54,50,51,52,54,50,52,55,53,49,58,54,50,60,69,69,75,116